Protein AF-K2CTX0-F1 (afdb_monomer_lite)

Secondary structure (DSSP, 8-state):
----PPPP-----S-EEEEEEEEE-TTS-EESSSSSS-GGG-SSPPPPSEEEEEEEETTTEEEEEEEEPP------------

Radius of gyration: 17.99 Å; chains: 1;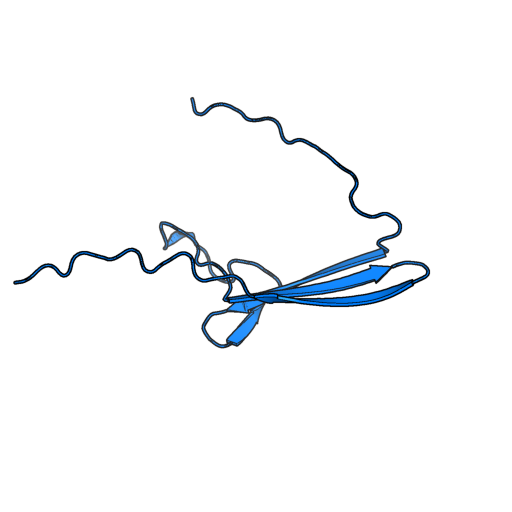 bounding box: 42×24×51 Å

pLDDT: mean 80.36, std 18.24, range [43.19, 97.5]

Structure (mmCIF, N/CA/C/O backbone):
data_AF-K2CTX0-F1
#
_entry.id   AF-K2CTX0-F1
#
loop_
_atom_site.group_PDB
_atom_site.id
_atom_site.type_symbol
_atom_site.label_atom_id
_atom_site.label_alt_id
_atom_site.label_comp_id
_atom_site.label_asym_id
_atom_site.label_entity_id
_atom_site.label_seq_id
_atom_site.pdbx_PDB_ins_code
_atom_site.Cartn_x
_atom_site.Cartn_y
_atom_site.Cartn_z
_atom_site.occupancy
_atom_site.B_iso_or_equiv
_atom_site.auth_seq_id
_atom_site.auth_comp_id
_atom_site.auth_asym_id
_atom_site.auth_atom_id
_atom_site.pdbx_PDB_model_num
ATOM 1 N N . GLU A 1 1 ? -10.849 10.249 -30.097 1.00 48.62 1 GLU A N 1
ATOM 2 C CA . GLU A 1 1 ? -10.495 10.269 -28.662 1.00 48.62 1 GLU A CA 1
ATOM 3 C C . GLU A 1 1 ? -10.665 8.872 -28.082 1.00 48.62 1 GLU A C 1
ATOM 5 O O . GLU A 1 1 ? -11.519 8.148 -28.588 1.00 48.62 1 GLU A O 1
ATOM 10 N N . PRO A 1 2 ? -9.869 8.464 -27.079 1.00 47.25 2 PRO A N 1
ATOM 11 C CA . PRO A 1 2 ? -10.137 7.238 -26.335 1.00 47.25 2 PRO A CA 1
ATOM 12 C C . PRO A 1 2 ? -11.510 7.339 -25.652 1.00 47.25 2 PRO A C 1
ATOM 14 O O . PRO A 1 2 ? -11.885 8.435 -25.225 1.00 47.25 2 PRO A O 1
ATOM 17 N N . PRO A 1 3 ? -12.269 6.238 -25.537 1.00 61.28 3 PRO A N 1
ATOM 18 C CA . PRO A 1 3 ? -13.552 6.255 -24.849 1.00 61.28 3 PRO A CA 1
ATOM 19 C C . PRO A 1 3 ? -13.358 6.720 -23.402 1.00 61.28 3 PRO A C 1
ATOM 21 O O . PRO A 1 3 ? -12.593 6.125 -22.642 1.00 61.28 3 PRO A O 1
ATOM 24 N N . GLN A 1 4 ? -14.045 7.799 -23.025 1.00 72.44 4 GLN A N 1
ATOM 25 C CA . GLN A 1 4 ? -14.057 8.277 -21.647 1.00 72.44 4 GLN A CA 1
ATOM 26 C C . GLN A 1 4 ? -14.937 7.348 -20.810 1.00 72.44 4 GLN A C 1
ATOM 28 O O . GLN A 1 4 ? -16.159 7.483 -20.764 1.00 72.44 4 GLN A O 1
ATOM 33 N N . MET A 1 5 ? -14.306 6.366 -20.176 1.00 78.44 5 MET A N 1
ATOM 34 C CA . MET A 1 5 ? -14.962 5.478 -19.227 1.00 78.44 5 MET A CA 1
ATOM 35 C C . MET A 1 5 ? -15.194 6.244 -17.918 1.00 78.44 5 MET A C 1
ATOM 37 O O . MET A 1 5 ? -14.262 6.834 -17.368 1.00 78.44 5 MET A O 1
ATOM 41 N N . ARG A 1 6 ? -16.438 6.286 -17.429 1.00 80.06 6 ARG A N 1
ATOM 42 C CA . ARG A 1 6 ? -16.746 6.895 -16.127 1.00 80.06 6 ARG A CA 1
ATOM 43 C C . ARG A 1 6 ? -16.358 5.926 -15.019 1.00 80.06 6 ARG A C 1
ATOM 45 O O . ARG A 1 6 ? -16.640 4.739 -15.121 1.00 80.06 6 ARG A O 1
ATOM 52 N N . ALA A 1 7 ? -15.727 6.444 -13.971 1.00 81.00 7 ALA A N 1
ATOM 53 C CA . ALA A 1 7 ? -15.437 5.653 -12.786 1.00 81.00 7 ALA A CA 1
ATOM 54 C C . ALA A 1 7 ? -16.746 5.244 -12.094 1.00 81.00 7 ALA A C 1
ATOM 56 O O . ALA A 1 7 ? -17.608 6.089 -11.840 1.00 81.00 7 ALA A O 1
ATOM 57 N N . GLU A 1 8 ? -16.874 3.959 -11.780 1.00 85.56 8 GLU A N 1
ATOM 58 C CA . GLU A 1 8 ? -17.921 3.441 -10.903 1.00 85.56 8 GLU A CA 1
ATOM 59 C C . GLU A 1 8 ? -17.456 3.544 -9.445 1.00 85.56 8 GLU A C 1
ATOM 61 O O . GLU A 1 8 ? -16.264 3.424 -9.150 1.00 85.56 8 GLU A O 1
ATOM 66 N N . ARG A 1 9 ? -18.388 3.819 -8.526 1.00 86.62 9 ARG A N 1
ATOM 67 C CA . ARG A 1 9 ? -18.101 3.967 -7.095 1.00 86.62 9 ARG A CA 1
ATOM 68 C C . ARG A 1 9 ? -18.921 2.964 -6.297 1.00 86.62 9 ARG A C 1
ATOM 70 O O . ARG A 1 9 ? -20.143 2.961 -6.394 1.00 86.62 9 ARG A O 1
ATOM 77 N N . GLU A 1 10 ? -18.238 2.217 -5.440 1.00 92.31 10 GLU A N 1
ATOM 78 C CA . GLU A 1 10 ? -18.815 1.273 -4.484 1.00 92.31 10 GLU A CA 1
ATOM 79 C C . GLU A 1 10 ? -18.175 1.481 -3.102 1.00 92.31 10 GLU A C 1
ATOM 81 O O . GLU A 1 10 ? -17.009 1.874 -3.002 1.00 92.31 10 GLU A O 1
ATOM 86 N N . VAL A 1 11 ? -18.943 1.258 -2.031 1.00 90.31 11 VAL A N 1
ATOM 87 C CA . VAL A 1 11 ? -18.429 1.239 -0.653 1.00 90.31 11 VAL A CA 1
ATOM 88 C C . VAL A 1 11 ? -18.153 -0.214 -0.277 1.00 90.31 11 VAL A C 1
ATOM 90 O O . VAL A 1 11 ? -19.083 -1.004 -0.171 1.00 90.31 11 VAL A O 1
ATOM 93 N N . LEU A 1 12 ? -16.874 -0.558 -0.102 1.00 91.06 12 LEU A N 1
ATOM 94 C CA . LEU A 1 12 ? -16.438 -1.930 0.195 1.00 91.06 12 LEU A CA 1
ATOM 95 C C . LEU A 1 12 ? -16.292 -2.208 1.696 1.00 91.06 12 LEU A C 1
ATOM 97 O O . LEU A 1 12 ? -16.438 -3.350 2.125 1.00 91.06 12 LEU A O 1
ATOM 101 N N . LEU A 1 13 ? -15.949 -1.186 2.483 1.00 90.44 13 LEU A N 1
ATOM 102 C CA . LEU A 1 13 ? -15.717 -1.313 3.917 1.00 90.44 13 LEU A CA 1
ATOM 103 C C . LEU A 1 13 ? -15.975 0.022 4.622 1.00 90.44 13 LEU A C 1
ATOM 105 O O . LEU A 1 13 ? -15.475 1.059 4.182 1.00 90.44 13 LEU A O 1
ATOM 109 N N . ASP A 1 14 ? -16.717 -0.035 5.725 1.00 91.31 14 ASP A N 1
ATOM 110 C CA . ASP A 1 14 ? -17.007 1.105 6.596 1.00 91.31 14 ASP A CA 1
ATOM 111 C C . ASP A 1 14 ? -16.074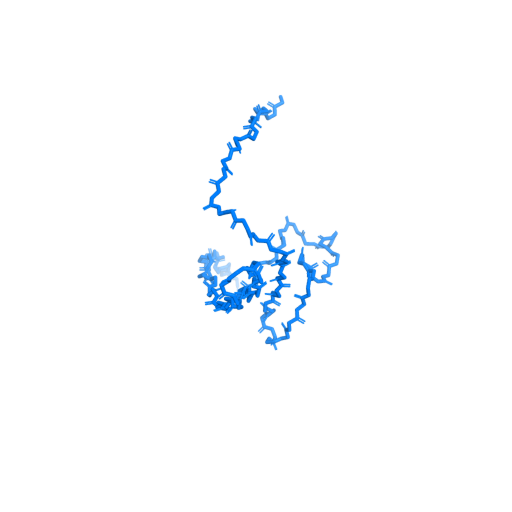 1.135 7.821 1.00 91.31 14 ASP A C 1
ATOM 113 O O . ASP A 1 14 ? -15.334 0.191 8.095 1.00 91.31 14 ASP A O 1
ATOM 117 N N . ASP A 1 15 ? -16.091 2.251 8.557 1.00 94.44 15 ASP A N 1
ATOM 118 C CA . ASP A 1 15 ? -15.339 2.454 9.809 1.00 94.44 15 ASP A CA 1
ATOM 119 C C . ASP A 1 15 ? -13.811 2.300 9.724 1.00 94.44 15 ASP A C 1
ATOM 121 O O . ASP A 1 15 ? -13.129 2.067 10.730 1.00 94.44 15 ASP A O 1
ATOM 125 N N . VAL A 1 16 ? -13.254 2.536 8.536 1.00 94.88 16 VAL A N 1
ATOM 126 C CA . VAL A 1 16 ? -11.813 2.717 8.340 1.00 94.88 16 VAL A CA 1
ATOM 127 C C . VAL A 1 16 ? -11.393 4.083 8.886 1.00 94.88 16 VAL A C 1
ATOM 129 O O . VAL A 1 16 ? -11.845 5.122 8.405 1.00 94.88 16 VAL A O 1
ATOM 132 N N . ASP A 1 17 ? -10.534 4.078 9.902 1.00 95.94 17 ASP A N 1
ATOM 133 C CA . ASP A 1 17 ? -9.966 5.279 10.523 1.00 95.94 17 ASP A CA 1
ATOM 134 C C . ASP A 1 17 ? -8.698 5.736 9.794 1.00 95.94 17 ASP A C 1
ATOM 136 O O . ASP A 1 17 ? -8.534 6.909 9.463 1.00 95.94 17 ASP A O 1
ATOM 140 N N . SER A 1 18 ? -7.815 4.786 9.474 1.00 95.94 18 SER A N 1
ATOM 141 C CA . SER A 1 18 ? -6.628 5.051 8.666 1.00 95.94 18 SER A CA 1
ATOM 142 C C . SER A 1 18 ? -6.275 3.876 7.761 1.00 95.94 18 SER A C 1
ATOM 144 O O . SER A 1 18 ? -6.582 2.716 8.048 1.00 95.94 18 SER A O 1
ATOM 146 N N . LEU A 1 19 ? -5.627 4.196 6.642 1.00 95.75 19 LEU A N 1
ATOM 147 C CA . LEU A 1 19 ? -5.163 3.237 5.651 1.00 95.75 19 LEU A CA 1
ATOM 148 C C . LEU A 1 19 ? -3.779 3.656 5.160 1.00 95.75 19 LEU A C 1
ATOM 150 O O . LEU A 1 19 ? -3.591 4.781 4.696 1.00 95.75 19 LEU A O 1
ATOM 154 N N . GLN A 1 20 ? -2.818 2.746 5.263 1.00 96.81 20 GLN A N 1
ATOM 155 C CA . GLN A 1 20 ? -1.438 2.959 4.853 1.00 96.81 20 GLN A CA 1
ATOM 156 C C . GLN A 1 20 ? -0.989 1.849 3.913 1.00 96.81 20 GLN A C 1
ATOM 158 O O . GLN A 1 20 ? -1.280 0.671 4.127 1.00 96.81 20 GLN A O 1
ATOM 163 N N . TRP A 1 21 ? -0.235 2.252 2.896 1.00 96.81 21 TRP A N 1
ATOM 164 C CA . TRP A 1 21 ? 0.310 1.371 1.877 1.00 96.81 21 TRP A CA 1
ATOM 165 C C . TRP A 1 21 ? 1.834 1.451 1.905 1.00 96.81 21 TRP A C 1
ATOM 167 O O . TRP A 1 21 ? 2.402 2.543 1.982 1.00 96.81 21 TRP A O 1
ATOM 177 N N . GLN A 1 22 ? 2.495 0.301 1.812 1.00 97.12 22 GLN A N 1
ATOM 178 C CA . GLN A 1 22 ? 3.904 0.223 1.449 1.00 97.12 22 GLN A CA 1
ATOM 179 C C . GLN A 1 22 ? 4.075 -0.718 0.265 1.00 97.12 22 GLN A C 1
ATOM 181 O O . GLN A 1 22 ? 3.454 -1.773 0.186 1.00 97.12 22 GLN A O 1
ATOM 186 N N . PHE A 1 23 ? 4.946 -0.344 -0.652 1.00 95.00 23 PHE A N 1
ATOM 187 C CA . PHE A 1 23 ? 5.238 -1.092 -1.860 1.00 95.00 23 PHE A CA 1
ATOM 188 C C . PHE A 1 23 ? 6.639 -1.669 -1.746 1.00 95.00 23 PHE A C 1
ATOM 190 O O . PHE A 1 23 ? 7.572 -0.951 -1.382 1.00 95.00 23 PHE A O 1
ATOM 197 N N . VAL A 1 24 ? 6.785 -2.957 -2.044 1.00 93.25 24 VAL A N 1
ATOM 198 C CA . VAL A 1 24 ? 8.081 -3.636 -2.034 1.00 93.25 24 VAL A CA 1
ATOM 199 C C . VAL A 1 24 ? 8.690 -3.553 -3.426 1.00 93.25 24 VAL A C 1
ATOM 201 O O . VAL A 1 24 ? 8.119 -4.038 -4.403 1.00 93.25 24 VAL A O 1
ATOM 204 N N . GLU A 1 25 ? 9.858 -2.937 -3.517 1.00 90.00 25 GLU A N 1
ATOM 205 C CA . GLU A 1 25 ? 10.665 -2.881 -4.729 1.00 90.00 25 GLU A CA 1
ATOM 206 C C . GLU A 1 25 ? 11.352 -4.226 -5.011 1.00 90.00 25 GLU A C 1
ATOM 208 O O . GLU A 1 25 ? 11.521 -5.069 -4.130 1.00 90.00 25 GLU A O 1
ATOM 213 N N . SER A 1 26 ? 11.835 -4.418 -6.240 1.00 86.56 26 SER A N 1
ATOM 214 C CA . SER A 1 26 ? 12.592 -5.619 -6.628 1.00 86.56 26 SER A CA 1
ATOM 215 C C . SER A 1 26 ? 13.891 -5.819 -5.834 1.00 86.56 26 SER A C 1
ATOM 217 O O . SER A 1 26 ? 14.385 -6.938 -5.735 1.00 86.56 26 SER A O 1
ATOM 219 N N . ASN A 1 27 ? 14.434 -4.749 -5.247 1.00 87.75 27 ASN A N 1
ATOM 220 C CA . ASN A 1 27 ? 15.600 -4.774 -4.359 1.00 87.75 27 ASN A CA 1
ATOM 221 C C . ASN A 1 27 ? 15.248 -5.110 -2.889 1.00 87.75 27 ASN A C 1
ATOM 223 O O . ASN A 1 27 ? 16.135 -5.099 -2.038 1.00 87.75 27 ASN A O 1
ATOM 227 N N . GLY A 1 28 ? 13.970 -5.365 -2.581 1.00 87.38 28 GLY A N 1
ATOM 228 C CA . GLY A 1 28 ? 13.470 -5.668 -1.238 1.00 87.38 28 GLY A CA 1
ATOM 229 C C . GLY A 1 28 ? 13.215 -4.452 -0.340 1.00 87.38 28 GLY A C 1
ATOM 230 O O . GLY A 1 28 ? 12.742 -4.629 0.781 1.00 87.38 28 GLY A O 1
ATOM 231 N N . LYS A 1 29 ? 13.499 -3.223 -0.789 1.00 92.62 29 LYS A N 1
ATOM 232 C CA . LYS A 1 29 ? 13.172 -2.001 -0.041 1.00 92.62 29 LYS A CA 1
ATOM 233 C C . LYS A 1 29 ? 11.684 -1.692 -0.118 1.00 92.62 29 LYS A C 1
ATOM 235 O O . LYS A 1 29 ? 11.019 -1.989 -1.107 1.00 92.62 29 LYS A O 1
ATOM 240 N N . THR A 1 30 ? 11.186 -1.042 0.925 1.00 93.94 30 THR A N 1
ATOM 241 C CA . THR A 1 30 ? 9.807 -0.561 1.006 1.00 93.94 30 THR A CA 1
ATOM 242 C C . THR A 1 30 ? 9.732 0.941 0.759 1.00 93.94 30 THR A C 1
ATOM 244 O O . THR A 1 30 ? 10.549 1.696 1.286 1.00 93.94 30 THR A O 1
ATOM 247 N N . THR A 1 31 ? 8.704 1.379 0.040 1.00 93.88 31 THR A N 1
ATOM 248 C CA . THR A 1 31 ? 8.374 2.794 -0.191 1.00 93.88 31 THR A CA 1
ATOM 249 C C . THR A 1 31 ? 6.890 3.044 0.079 1.00 93.88 31 THR A C 1
ATOM 251 O O . THR A 1 31 ? 6.070 2.159 -0.147 1.00 93.88 31 THR A O 1
ATOM 254 N N . SER A 1 32 ? 6.517 4.234 0.551 1.00 94.81 32 SER A N 1
ATOM 255 C CA . SER A 1 32 ? 5.108 4.654 0.675 1.00 94.81 32 SER A CA 1
ATOM 256 C C . SER A 1 32 ? 4.554 5.297 -0.600 1.00 94.81 32 SER A C 1
ATOM 258 O O . SER A 1 32 ? 3.354 5.540 -0.701 1.00 94.81 32 SER A O 1
ATOM 260 N N . VAL A 1 33 ? 5.420 5.571 -1.578 1.00 90.69 33 VAL A N 1
ATOM 261 C CA . VAL A 1 33 ? 5.067 6.183 -2.861 1.00 90.69 33 VAL A CA 1
ATOM 262 C C . VAL A 1 33 ? 5.452 5.225 -3.973 1.00 90.69 33 VAL A C 1
ATOM 264 O O . VAL A 1 33 ? 6.586 4.739 -4.004 1.00 90.69 33 VAL A O 1
ATOM 267 N N . TRP A 1 34 ? 4.515 4.967 -4.885 1.00 88.75 34 TRP A N 1
ATOM 268 C CA . TRP A 1 34 ? 4.776 4.161 -6.066 1.00 88.75 34 TRP A CA 1
ATOM 269 C C . TRP A 1 34 ? 4.444 4.909 -7.354 1.00 88.75 34 TRP A C 1
ATOM 271 O O . TRP A 1 34 ? 3.366 5.500 -7.452 1.00 88.75 34 TRP A O 1
ATOM 281 N N . PRO A 1 35 ? 5.303 4.794 -8.373 1.00 85.69 35 PRO A N 1
ATOM 282 C CA . PRO A 1 35 ? 6.679 4.285 -8.298 1.00 85.69 35 PRO A CA 1
ATOM 283 C C . PRO A 1 35 ? 7.584 5.228 -7.488 1.00 85.69 35 PRO A C 1
ATOM 285 O O . PRO A 1 35 ? 7.319 6.422 -7.390 1.00 85.69 35 PRO A O 1
ATOM 288 N N . SER A 1 36 ? 8.647 4.693 -6.882 1.00 78.81 36 SER A N 1
ATOM 289 C CA . SER A 1 36 ? 9.578 5.474 -6.045 1.00 78.81 36 SER A CA 1
ATOM 290 C C . SER A 1 36 ? 10.540 6.363 -6.836 1.00 78.81 36 SER A C 1
ATOM 292 O O . SER A 1 36 ? 11.240 7.188 -6.254 1.00 78.81 36 SER A O 1
ATOM 294 N N . THR A 1 37 ? 10.589 6.197 -8.158 1.00 75.19 37 THR A N 1
ATOM 295 C CA . THR A 1 37 ? 11.426 6.980 -9.071 1.00 75.19 37 THR A CA 1
ATOM 296 C C . THR A 1 37 ? 10.562 7.622 -10.145 1.00 75.19 37 THR A C 1
ATOM 298 O O . THR A 1 37 ? 9.536 7.063 -10.539 1.00 75.19 37 THR A O 1
ATOM 301 N N . ASP A 1 38 ? 10.981 8.795 -10.624 1.00 64.25 38 ASP A N 1
ATOM 302 C CA . ASP A 1 38 ? 10.301 9.480 -11.720 1.00 64.25 38 ASP A CA 1
ATOM 303 C C . ASP A 1 38 ? 10.297 8.596 -12.975 1.00 64.25 38 ASP A C 1
ATOM 305 O O . ASP A 1 38 ? 11.316 8.382 -13.639 1.00 64.25 38 ASP A O 1
ATOM 309 N N . VAL A 1 39 ? 9.104 8.116 -13.331 1.00 56.97 39 VAL A N 1
ATOM 310 C CA . VAL A 1 39 ? 8.815 7.274 -14.511 1.00 56.97 39 VAL A CA 1
ATOM 311 C C . VAL A 1 39 ? 9.074 8.016 -15.817 1.00 56.97 39 VAL A C 1
ATOM 313 O O . VAL A 1 39 ? 8.962 7.437 -16.887 1.00 56.97 39 VAL A O 1
ATOM 316 N N . LEU A 1 40 ? 9.463 9.291 -15.770 1.00 57.09 40 LEU A N 1
ATOM 317 C CA . LEU A 1 40 ? 9.750 10.107 -16.951 1.00 57.09 40 LEU A CA 1
ATOM 318 C C . LEU A 1 40 ? 10.817 9.487 -17.874 1.00 57.09 40 LEU A C 1
ATOM 320 O O . LEU A 1 40 ? 10.915 9.872 -19.035 1.00 57.09 40 LEU A O 1
ATOM 324 N N . THR A 1 41 ? 11.586 8.506 -17.391 1.00 54.88 41 THR A N 1
ATOM 325 C CA . THR A 1 41 ? 12.572 7.752 -18.182 1.00 54.88 41 THR A CA 1
ATOM 326 C C . THR A 1 41 ? 12.112 6.359 -18.635 1.00 54.88 41 THR A C 1
ATOM 328 O O . THR A 1 41 ? 12.817 5.722 -19.418 1.00 54.88 41 THR A O 1
ATOM 331 N N . GLN A 1 42 ? 10.947 5.867 -18.197 1.00 56.00 42 GLN A N 1
ATOM 332 C CA . GLN A 1 42 ? 10.448 4.525 -18.514 1.00 56.00 42 GLN A CA 1
ATOM 333 C C . GLN A 1 42 ? 9.075 4.584 -19.193 1.00 56.00 42 GLN A C 1
ATOM 335 O O . GLN A 1 42 ? 8.137 5.191 -18.695 1.00 56.00 42 GLN A O 1
ATOM 340 N N . LEU A 1 43 ? 8.937 3.900 -20.334 1.00 59.16 43 LEU A N 1
ATOM 341 C CA . LEU A 1 43 ? 7.676 3.835 -21.088 1.00 59.16 43 LEU A CA 1
ATOM 342 C C . LEU A 1 43 ? 6.526 3.193 -20.278 1.00 59.16 43 LEU A C 1
ATOM 344 O O . LEU A 1 43 ? 5.358 3.407 -20.592 1.00 59.16 43 LEU A O 1
ATOM 348 N N . VAL A 1 44 ? 6.867 2.385 -19.265 1.00 67.88 44 VAL A N 1
ATOM 349 C CA . VAL A 1 44 ? 5.955 1.682 -18.352 1.00 67.88 44 VAL A CA 1
ATOM 350 C C . VAL A 1 44 ? 6.606 1.631 -16.968 1.00 67.88 44 VAL A C 1
ATOM 352 O O . VAL A 1 44 ? 7.748 1.188 -16.851 1.00 67.88 44 VAL A O 1
ATOM 355 N N . ALA A 1 45 ? 5.890 2.059 -15.924 1.00 68.56 45 ALA A N 1
ATOM 356 C CA . ALA A 1 45 ? 6.351 1.911 -14.545 1.00 68.56 45 ALA A CA 1
ATOM 357 C C . ALA A 1 45 ? 6.384 0.423 -14.146 1.00 68.56 45 ALA A C 1
ATOM 359 O O . ALA A 1 45 ? 5.423 -0.298 -14.435 1.00 68.56 45 ALA A O 1
ATOM 360 N N . PRO A 1 46 ? 7.434 -0.055 -13.456 1.00 80.12 46 PRO A N 1
ATOM 361 C CA . PRO A 1 46 ? 7.461 -1.418 -12.953 1.00 80.12 46 PRO A CA 1
ATOM 362 C C . PRO A 1 46 ? 6.353 -1.617 -11.914 1.00 80.12 46 PRO A C 1
ATOM 364 O O . PRO A 1 46 ? 5.938 -0.675 -11.235 1.00 80.12 46 PRO A O 1
ATOM 367 N N . LEU A 1 47 ? 5.885 -2.857 -11.771 1.00 87.62 47 LEU A N 1
ATOM 368 C CA . LEU A 1 47 ? 5.028 -3.241 -10.653 1.00 87.62 47 LEU A CA 1
ATOM 369 C C . LEU A 1 47 ? 5.894 -3.540 -9.417 1.00 87.62 47 LEU A C 1
ATOM 371 O O . LEU A 1 47 ? 7.007 -4.056 -9.573 1.00 87.62 47 LEU A O 1
ATOM 375 N N . PRO A 1 48 ? 5.409 -3.248 -8.199 1.00 91.31 48 PRO A N 1
ATOM 376 C CA . PRO A 1 48 ? 6.063 -3.726 -6.990 1.00 91.31 48 PRO A CA 1
ATOM 377 C C . PRO A 1 48 ? 5.980 -5.253 -6.923 1.00 91.31 48 PRO A C 1
ATOM 379 O O . PRO A 1 48 ? 5.091 -5.855 -7.521 1.00 91.31 48 PRO A O 1
ATOM 382 N N . ILE A 1 49 ? 6.877 -5.895 -6.174 1.00 92.06 49 ILE A N 1
ATOM 383 C CA . ILE A 1 49 ? 6.828 -7.356 -5.979 1.00 92.06 49 ILE A CA 1
ATOM 384 C C . ILE A 1 49 ? 5.746 -7.760 -4.969 1.00 92.06 49 ILE A C 1
ATOM 386 O O . ILE A 1 49 ? 5.215 -8.868 -5.021 1.00 92.06 49 ILE A O 1
ATOM 390 N N . ALA A 1 50 ? 5.404 -6.857 -4.051 1.00 94.62 50 ALA A N 1
ATOM 391 C CA . ALA A 1 50 ? 4.323 -7.018 -3.092 1.00 94.62 50 ALA A CA 1
ATOM 392 C C . ALA A 1 50 ? 3.831 -5.653 -2.595 1.00 94.62 50 ALA A C 1
ATOM 394 O O . ALA A 1 50 ? 4.550 -4.653 -2.664 1.00 94.62 50 ALA A O 1
ATOM 395 N N . VAL A 1 51 ? 2.621 -5.635 -2.047 1.00 96.38 51 VAL A N 1
ATOM 396 C CA . VAL A 1 51 ? 2.034 -4.486 -1.355 1.00 96.38 51 VAL A CA 1
ATOM 397 C C . VAL A 1 51 ? 1.739 -4.887 0.081 1.00 96.38 51 VAL A C 1
ATOM 399 O O . VAL A 1 51 ? 1.108 -5.913 0.327 1.00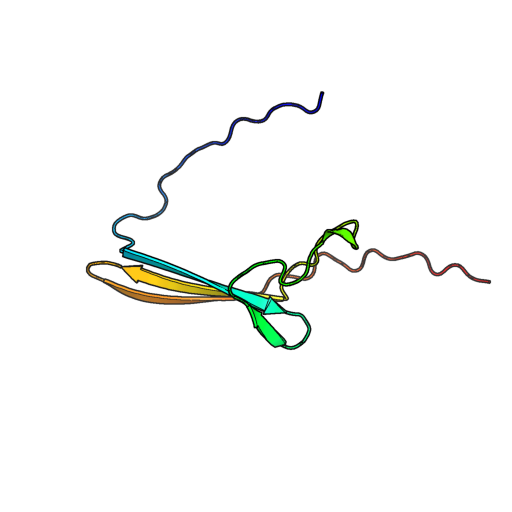 96.38 51 VAL A O 1
ATOM 402 N N . LEU A 1 52 ? 2.197 -4.082 1.030 1.00 97.50 52 LEU A N 1
ATOM 403 C CA . LEU A 1 52 ? 1.841 -4.188 2.433 1.00 97.50 52 LEU A CA 1
ATOM 404 C C . LEU A 1 52 ? 0.746 -3.170 2.722 1.00 97.50 52 LEU A C 1
ATOM 406 O O . LEU A 1 52 ? 0.850 -2.004 2.338 1.00 97.50 52 LEU A O 1
ATOM 410 N N . VAL A 1 53 ? -0.284 -3.620 3.425 1.00 97.25 53 VAL A N 1
ATOM 411 C CA . VAL A 1 53 ? -1.415 -2.794 3.836 1.00 97.25 53 VAL A CA 1
ATOM 412 C C . VAL A 1 53 ? -1.508 -2.829 5.343 1.00 97.25 53 VAL A C 1
ATOM 414 O O . VAL A 1 53 ? -1.500 -3.908 5.935 1.00 97.25 53 VAL A O 1
ATOM 417 N N . VAL A 1 54 ? -1.629 -1.654 5.947 1.00 97.12 54 VAL A N 1
ATOM 418 C CA . VAL A 1 54 ? -1.994 -1.501 7.353 1.00 97.12 54 VAL A CA 1
ATOM 419 C C . VAL A 1 54 ? -3.253 -0.655 7.407 1.00 97.12 54 VAL A C 1
ATOM 421 O O . VAL A 1 54 ? -3.279 0.468 6.904 1.00 97.12 54 VAL A O 1
ATOM 424 N N . MET A 1 55 ? -4.303 -1.206 7.999 1.00 96.94 55 MET A N 1
ATOM 425 C CA . MET A 1 55 ? -5.600 -0.560 8.127 1.00 96.94 55 MET A CA 1
ATOM 426 C C . MET A 1 55 ? -5.999 -0.521 9.597 1.00 96.94 55 MET A C 1
ATOM 428 O O . MET A 1 55 ? -5.967 -1.546 10.276 1.00 96.94 55 MET A O 1
ATOM 432 N N . GLN A 1 56 ? -6.385 0.654 10.082 1.00 96.94 56 GLN A N 1
ATOM 433 C CA . GLN A 1 56 ? -6.941 0.826 11.417 1.00 96.94 56 GLN A CA 1
ATOM 434 C C . GLN A 1 56 ? -8.454 0.982 11.314 1.00 96.94 56 GLN A C 1
ATOM 436 O O . GLN A 1 56 ? -8.947 1.866 10.615 1.00 96.94 56 GLN A O 1
ATOM 441 N N . LEU A 1 57 ? -9.180 0.121 12.017 1.00 95.44 57 LEU A N 1
ATOM 442 C CA . LEU A 1 57 ? -10.635 0.137 12.104 1.00 95.44 57 LEU A CA 1
ATOM 443 C C . LEU A 1 57 ? -11.043 0.697 13.463 1.00 95.44 57 LEU A C 1
ATOM 445 O O . LEU A 1 57 ? -10.527 0.248 14.491 1.00 95.44 57 LEU A O 1
ATOM 449 N N . LYS A 1 58 ? -11.996 1.635 13.482 1.00 91.81 58 LYS A N 1
ATOM 450 C CA . LYS A 1 58 ? -12.368 2.402 14.689 1.00 91.81 58 LYS A CA 1
ATOM 451 C C . LYS A 1 58 ? -12.656 1.529 15.914 1.00 91.81 58 LYS A C 1
ATOM 453 O O . LYS A 1 58 ? -12.242 1.875 17.014 1.00 91.81 58 LYS A O 1
ATOM 458 N N . ASN A 1 59 ? -13.316 0.387 15.710 1.00 89.62 59 ASN A N 1
ATOM 459 C CA . ASN A 1 59 ? -13.781 -0.497 16.787 1.00 89.62 59 ASN A CA 1
ATOM 460 C C . ASN A 1 59 ? -13.265 -1.943 16.673 1.00 89.62 59 ASN A C 1
ATOM 462 O O . ASN A 1 59 ? -13.729 -2.817 17.402 1.00 89.62 59 ASN A O 1
ATOM 466 N N . SER A 1 60 ? -12.342 -2.224 15.748 1.00 87.69 60 SER A N 1
ATOM 467 C CA . SER A 1 60 ? -11.908 -3.602 15.445 1.00 87.69 60 SER A CA 1
ATOM 468 C C . SER A 1 60 ? -10.393 -3.797 15.479 1.00 87.69 60 SER A C 1
ATOM 470 O O . SER A 1 60 ? -9.917 -4.918 15.316 1.00 87.69 60 SER A O 1
ATOM 472 N N . GLY A 1 61 ? -9.630 -2.734 15.743 1.00 93.06 61 GLY A N 1
ATOM 473 C CA . GLY A 1 61 ? -8.177 -2.797 15.865 1.00 93.06 61 GLY A CA 1
ATOM 474 C C . GLY A 1 61 ? -7.464 -2.630 14.526 1.00 93.06 61 GLY A C 1
ATOM 475 O O . GLY A 1 61 ? -7.905 -1.865 13.668 1.00 93.06 61 GLY A O 1
ATOM 476 N N . VAL A 1 62 ? -6.324 -3.304 14.371 1.00 95.94 62 VAL A N 1
ATOM 477 C CA . VAL A 1 62 ? -5.434 -3.153 13.211 1.00 95.94 62 VAL A CA 1
ATOM 478 C C . VAL A 1 62 ? -5.461 -4.418 12.358 1.00 95.94 62 VAL A C 1
ATOM 480 O O . VAL A 1 62 ? -5.218 -5.514 12.859 1.00 95.94 62 VAL A O 1
ATOM 483 N N . VAL A 1 63 ? -5.699 -4.253 11.058 1.00 94.56 63 VAL A N 1
ATOM 484 C CA . VAL A 1 63 ? -5.561 -5.299 10.039 1.00 94.56 63 VAL A CA 1
ATOM 485 C C . VAL A 1 63 ? -4.272 -5.055 9.264 1.00 94.56 63 VAL A C 1
ATOM 487 O O . VAL A 1 63 ? -4.024 -3.944 8.795 1.00 94.56 63 VAL A O 1
ATOM 490 N N . GLN A 1 64 ? -3.451 -6.096 9.120 1.00 96.31 64 GLN A N 1
ATOM 491 C CA . GLN A 1 64 ? -2.224 -6.058 8.326 1.00 96.31 64 GLN A CA 1
ATOM 492 C C . GLN A 1 64 ? -2.228 -7.181 7.295 1.00 96.31 64 GLN A C 1
ATOM 494 O O . GLN A 1 64 ? -2.569 -8.319 7.614 1.00 96.31 64 GLN A O 1
ATOM 499 N N . GLY A 1 65 ? -1.843 -6.862 6.062 1.00 96.25 65 GLY A N 1
ATOM 500 C CA . GLY A 1 65 ? -1.793 -7.826 4.969 1.00 96.25 65 GLY A CA 1
ATOM 501 C C . GLY A 1 65 ? -0.584 -7.609 4.072 1.00 96.25 65 GLY A C 1
ATOM 502 O O . GLY A 1 65 ? -0.175 -6.473 3.838 1.00 96.25 65 GLY A O 1
ATOM 503 N N . VAL A 1 66 ? -0.033 -8.710 3.561 1.00 96.19 66 VAL A N 1
ATOM 504 C CA . VAL A 1 66 ? 1.011 -8.712 2.532 1.00 96.19 66 VAL A CA 1
ATOM 505 C C . VAL A 1 66 ? 0.438 -9.381 1.292 1.00 96.19 66 VAL A C 1
ATOM 507 O O . VAL A 1 66 ? 0.059 -10.550 1.329 1.00 96.19 66 VAL A O 1
ATOM 510 N N . PHE A 1 67 ? 0.380 -8.635 0.195 1.00 94.81 67 PHE A N 1
ATOM 511 C CA . PHE A 1 67 ? -0.220 -9.067 -1.060 1.00 94.81 67 PHE A CA 1
ATOM 512 C C . PHE A 1 67 ? 0.873 -9.158 -2.129 1.00 94.81 67 PHE A C 1
ATOM 514 O O . PHE A 1 67 ? 1.305 -8.121 -2.640 1.00 94.81 67 PHE A O 1
ATOM 521 N N . PRO A 1 68 ? 1.371 -10.364 -2.453 1.00 93.75 68 PRO A N 1
ATOM 522 C CA . PRO A 1 68 ? 2.348 -10.530 -3.521 1.00 93.75 68 PRO A CA 1
ATOM 523 C C . PRO A 1 68 ? 1.707 -10.193 -4.869 1.00 93.75 68 PRO A C 1
ATOM 525 O O . PRO A 1 68 ? 0.590 -10.626 -5.159 1.00 93.75 68 PRO A O 1
ATOM 528 N N . ILE A 1 69 ? 2.419 -9.440 -5.704 1.00 90.62 69 ILE A N 1
ATOM 529 C CA . ILE A 1 69 ? 1.977 -9.148 -7.066 1.00 90.62 69 ILE A CA 1
ATOM 530 C C . ILE A 1 69 ? 2.619 -10.190 -7.983 1.00 90.62 69 ILE A C 1
ATOM 532 O O . ILE A 1 69 ? 3.848 -10.236 -8.091 1.00 90.62 69 ILE A O 1
ATOM 536 N N . PRO A 1 70 ? 1.826 -11.049 -8.649 1.00 80.12 70 PRO A N 1
ATOM 537 C CA . PRO A 1 70 ? 2.380 -11.993 -9.601 1.00 80.12 70 PRO A CA 1
ATOM 538 C C . PRO A 1 70 ? 3.049 -11.214 -10.734 1.00 80.12 70 PRO A C 1
ATOM 540 O O . PRO A 1 70 ? 2.445 -10.309 -11.313 1.00 80.12 70 PRO A O 1
ATOM 543 N N . ALA A 1 71 ? 4.299 -11.564 -11.047 1.00 67.00 71 ALA A N 1
ATOM 544 C CA . ALA A 1 71 ? 5.009 -10.986 -12.177 1.00 67.00 71 ALA A CA 1
ATOM 545 C C . ALA A 1 71 ? 4.153 -11.177 -13.435 1.00 67.00 71 ALA A C 1
ATOM 547 O O . ALA A 1 71 ? 3.942 -12.309 -13.878 1.00 67.00 71 ALA A O 1
ATOM 548 N N . GLN A 1 72 ? 3.634 -10.083 -14.003 1.00 55.81 72 GLN A N 1
ATOM 549 C CA . GLN A 1 72 ? 3.070 -10.151 -15.344 1.00 55.81 72 GLN A CA 1
ATOM 550 C C . GLN A 1 72 ? 4.189 -10.640 -16.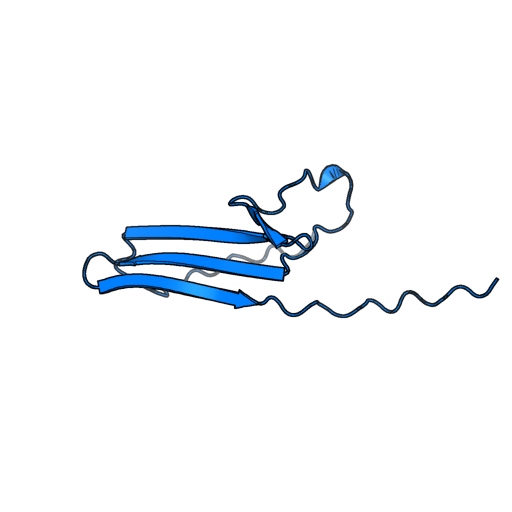253 1.00 55.81 72 GLN A C 1
ATOM 552 O O . GLN A 1 72 ? 5.304 -10.120 -16.188 1.00 55.81 72 GLN A O 1
ATOM 557 N N . GLY A 1 73 ? 3.903 -11.734 -16.959 1.00 43.19 73 GLY A N 1
ATOM 558 C CA . GLY A 1 73 ? 4.898 -12.622 -17.535 1.00 43.19 73 GLY A CA 1
ATOM 559 C C . GLY A 1 73 ? 6.038 -11.885 -18.219 1.00 43.19 73 GLY A C 1
ATOM 560 O O . GLY A 1 73 ? 5.843 -10.845 -18.842 1.00 43.19 73 GLY A O 1
ATOM 561 N N . ILE A 1 74 ? 7.225 -12.481 -18.120 1.00 44.00 74 ILE A N 1
ATOM 562 C CA . ILE A 1 74 ? 8.331 -12.271 -19.047 1.00 44.00 74 ILE A CA 1
ATOM 563 C C . ILE A 1 74 ? 7.713 -12.080 -20.436 1.00 44.00 74 ILE A C 1
ATOM 565 O O . ILE A 1 74 ? 7.246 -13.041 -21.049 1.00 44.00 74 ILE A O 1
ATOM 569 N N . VAL A 1 75 ? 7.652 -10.839 -20.922 1.00 45.31 75 VAL A N 1
ATOM 570 C CA . VAL A 1 75 ? 7.418 -10.607 -22.339 1.00 45.31 75 VAL A CA 1
ATOM 571 C C . VAL A 1 75 ? 8.615 -11.289 -22.972 1.00 45.31 75 VAL A C 1
ATOM 573 O O . VAL A 1 75 ? 9.746 -10.850 -22.769 1.00 45.31 75 VAL A O 1
ATOM 576 N N . ASN A 1 76 ? 8.386 -12.437 -23.610 1.00 44.47 76 ASN A N 1
ATOM 577 C CA . ASN A 1 76 ? 9.399 -13.153 -24.367 1.00 44.47 76 ASN A CA 1
ATOM 578 C C . ASN A 1 76 ? 9.913 -12.185 -25.432 1.00 44.47 76 ASN A C 1
ATOM 580 O O . ASN A 1 76 ? 9.367 -12.116 -26.530 1.00 44.47 76 ASN A O 1
ATOM 584 N N . VAL A 1 77 ? 10.939 -11.402 -25.099 1.00 49.25 77 VAL A N 1
ATOM 585 C CA . VAL A 1 77 ? 11.688 -10.636 -26.081 1.00 49.25 77 VAL A CA 1
ATOM 586 C C . VAL A 1 77 ? 12.290 -11.702 -26.989 1.00 49.25 77 VAL A C 1
ATOM 588 O O . VAL A 1 77 ? 13.066 -12.532 -26.498 1.00 49.25 77 VAL A O 1
ATOM 591 N N . PRO A 1 78 ? 11.915 -11.769 -28.279 1.00 46.22 78 PRO A N 1
ATOM 592 C CA . PRO A 1 78 ? 12.521 -12.738 -29.168 1.00 46.22 78 PRO A CA 1
ATOM 593 C C . PRO A 1 78 ? 14.024 -12.480 -29.133 1.00 46.22 78 PRO A C 1
ATOM 595 O O . PRO A 1 78 ? 14.470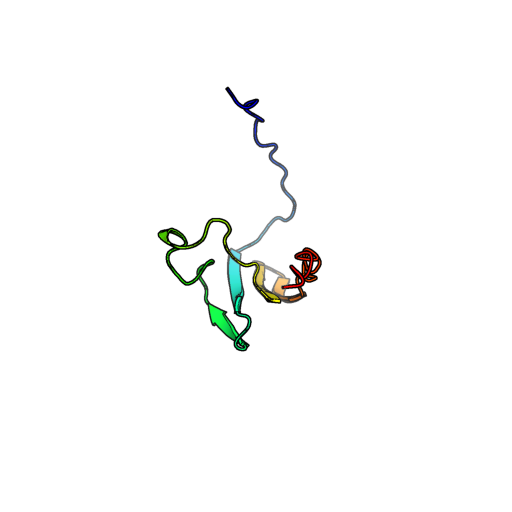 -11.368 -29.426 1.00 46.22 78 PRO A O 1
ATOM 598 N N . LYS A 1 79 ? 14.813 -13.486 -28.737 1.00 43.31 79 LYS A N 1
ATOM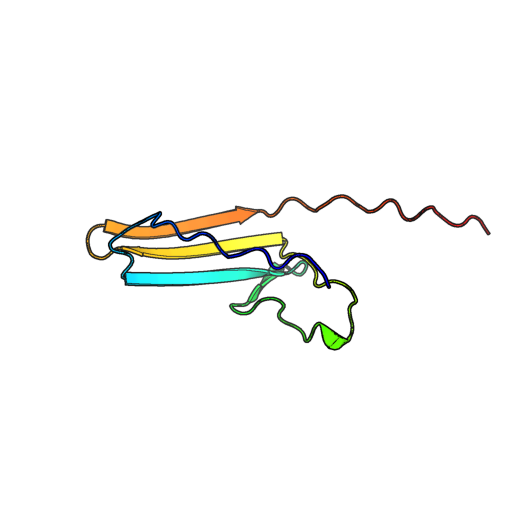 599 C CA . LYS A 1 79 ? 16.270 -13.415 -28.852 1.00 43.31 79 LYS A CA 1
ATOM 600 C C . LYS A 1 79 ? 16.581 -13.142 -30.319 1.00 43.31 79 LYS A C 1
ATOM 602 O O . LYS A 1 79 ? 16.425 -14.027 -31.160 1.00 43.31 79 LYS A O 1
ATOM 607 N N . LYS A 1 80 ? 17.002 -11.916 -30.629 1.00 46.34 80 LYS A N 1
ATOM 608 C CA . LYS A 1 80 ? 17.555 -11.587 -31.936 1.00 46.34 80 LYS A CA 1
ATOM 609 C C . LYS A 1 80 ? 18.853 -12.385 -32.041 1.00 46.34 80 LYS A C 1
ATOM 611 O O . LYS A 1 80 ? 19.831 -12.058 -31.379 1.00 46.34 80 LYS A O 1
ATOM 616 N N . LYS A 1 81 ? 18.825 -13.494 -32.785 1.00 50.41 81 LYS A N 1
ATOM 617 C CA . LYS A 1 81 ? 20.052 -14.167 -33.210 1.00 50.41 81 LYS A CA 1
ATOM 618 C C . LYS A 1 81 ? 20.791 -13.183 -34.112 1.00 50.41 81 LYS A C 1
ATOM 620 O O . LYS A 1 81 ? 20.238 -12.784 -35.136 1.00 50.41 81 LYS A O 1
ATOM 625 N N . SER A 1 82 ? 21.995 -12.795 -33.718 1.00 46.62 82 SER A N 1
ATOM 626 C CA . SER A 1 82 ? 23.022 -12.288 -34.620 1.00 46.62 82 SER A CA 1
ATOM 627 C C . SER A 1 82 ? 24.375 -12.770 -34.143 1.00 46.62 82 SER A C 1
ATOM 629 O O . SER A 1 82 ? 24.521 -12.953 -32.914 1.00 46.62 82 SER A O 1
#

Sequence (82 aa):
EPPQMRAEREVLLDDVDSLQWQFVESNGKTTSVWPSTDVLTQLVAPLPIAVLVVMQLKNSGVVQGVFPIPAQGIVNVPKKKS

Foldseek 3Di:
DPDDDDDDDDDDDPQWPDKFKWFQAPVRDIDRDPPPDDCPVPPDGDHGQWMWMWIQGPPPGIDIDIGGDPPPDDPPPPPPDD